Protein AF-A0A3P8FRV7-F1 (afdb_monomer_lite)

InterPro domains:
  IPR036852 Peptidase S8/S53 domain superfamily [G3DSA:3.40.50.200] (1-109)
  IPR036852 Peptidase S8/S53 domain superfamily [SSF52743] (3-107)

Sequence (167 aa):
MSGDSCGADGFVSSPDVIAVSAVDNLGQKTMYSEPCSAIRVSVPVGGSPEIPKLTWRDISHLLPWSSRIPNPNDKGWLVNGAGLFHHPYIGFGTIDCYRLVKLAKQWNFVGPLCVLTYKKEVYSVPDNWANLQGKKKTNNVQHLFQCDDQCSAGIIHQYKSEYAQSW

Radius of gyration: 21.57 Å; chains: 1; bounding box: 62×42×44 Å

pLDDT: mean 70.17, std 19.78, range [26.77, 93.69]

Organism: NCBI:txid31246

Foldseek 3Di:
DDDDACCPPPQLQDPVDAAEAEAEPVRHHAPPTHDDPSHDYYAHAHRDPPADHADPVNLVVLFLLQADAPDPPDPQWDQDPLRATQGPVQGSHHGDNVSSVVCSVVDDHQFDDKDFDQDPDPDPCDPCNVVVPPPPDPDPDDDSTDTDPRPPGHPPPSPPCP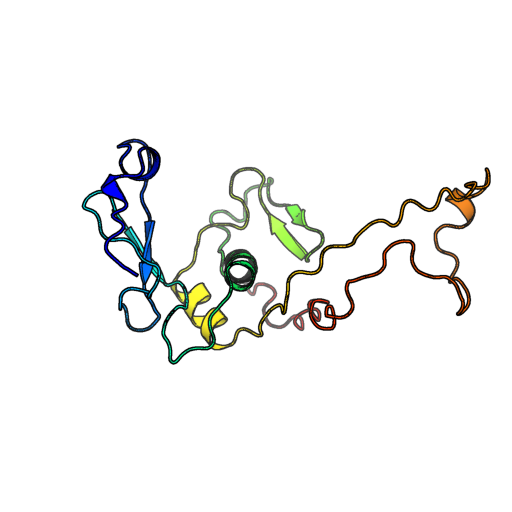SVDDD

Structure (mmCIF, N/CA/C/O backbone):
data_AF-A0A3P8FRV7-F1
#
_entry.id   AF-A0A3P8FRV7-F1
#
loop_
_atom_site.group_PDB
_atom_site.id
_atom_site.type_symbol
_atom_site.label_atom_id
_atom_site.label_alt_id
_atom_site.label_comp_id
_atom_site.label_asym_id
_atom_site.label_entity_id
_atom_site.label_seq_id
_atom_site.pdbx_PDB_ins_code
_atom_site.Cartn_x
_atom_site.Cartn_y
_atom_site.Cartn_z
_atom_site.occupancy
_atom_site.B_iso_or_equiv
_atom_site.auth_seq_id
_atom_site.auth_comp_id
_atom_site.auth_asym_id
_atom_site.auth_atom_id
_atom_site.pdbx_PDB_model_num
ATOM 1 N N . MET A 1 1 ? -16.804 11.830 18.321 1.00 43.22 1 MET A N 1
ATOM 2 C CA . MET A 1 1 ? -16.052 12.864 17.582 1.00 43.22 1 MET A CA 1
ATOM 3 C C . MET A 1 1 ? -17.033 13.481 16.610 1.00 43.22 1 MET A C 1
ATOM 5 O O . MET A 1 1 ? -17.691 12.749 15.883 1.00 43.22 1 MET A O 1
ATOM 9 N N . SER A 1 2 ? -17.288 14.772 16.787 1.00 50.50 2 SER A N 1
ATOM 10 C CA . SER A 1 2 ? -18.403 15.495 16.183 1.00 50.50 2 SER A CA 1
ATOM 11 C C . SER A 1 2 ? -18.002 16.018 14.808 1.00 50.50 2 SER A C 1
ATOM 13 O O . SER A 1 2 ? -17.212 16.944 14.749 1.00 50.50 2 SER A O 1
ATOM 15 N N . GLY A 1 3 ? -18.602 15.468 13.751 1.00 69.31 3 GLY A N 1
ATOM 16 C CA . GLY A 1 3 ? -19.036 16.261 12.597 1.00 69.31 3 GLY A CA 1
ATOM 17 C C . GLY A 1 3 ? -17.985 16.859 11.660 1.00 69.31 3 GLY A C 1
ATOM 18 O O . GLY A 1 3 ? -18.273 17.912 11.099 1.00 69.31 3 GLY A O 1
ATOM 19 N N . ASP A 1 4 ? -16.841 16.210 11.442 1.00 78.00 4 ASP A N 1
ATOM 20 C CA . ASP A 1 4 ? -15.941 16.611 10.353 1.00 78.00 4 ASP A CA 1
ATOM 21 C C . ASP A 1 4 ? -16.464 16.090 9.007 1.00 78.00 4 ASP A C 1
ATOM 23 O O . ASP A 1 4 ? -16.932 14.954 8.891 1.00 78.00 4 ASP A O 1
ATOM 27 N N . SER A 1 5 ? -16.446 16.965 8.003 1.00 87.31 5 SER A N 1
ATOM 28 C CA . SER A 1 5 ? -16.888 16.688 6.637 1.00 87.31 5 SER A CA 1
ATOM 29 C C . SER A 1 5 ? -15.726 16.928 5.697 1.00 87.31 5 SER A C 1
ATOM 31 O O . SER A 1 5 ? -15.213 18.046 5.619 1.00 87.31 5 SER A O 1
ATOM 33 N N . CYS A 1 6 ? -15.402 15.923 4.888 1.00 88.94 6 CYS A N 1
ATOM 34 C CA . CYS A 1 6 ? -14.353 16.045 3.883 1.00 88.94 6 CYS A CA 1
ATOM 35 C C . CYS A 1 6 ? -14.667 17.086 2.792 1.00 88.94 6 CYS A C 1
ATOM 37 O O . CYS A 1 6 ? -13.796 17.446 2.007 1.00 88.94 6 CYS A O 1
ATOM 39 N N . GLY A 1 7 ? -15.891 17.631 2.754 1.00 87.88 7 GLY A N 1
ATOM 40 C CA . GLY A 1 7 ? -16.233 18.774 1.906 1.00 87.88 7 GLY A CA 1
ATOM 41 C C . GLY A 1 7 ? -15.563 20.083 2.340 1.00 87.88 7 GLY A C 1
ATOM 42 O O . GLY A 1 7 ? -15.534 21.025 1.554 1.00 87.88 7 GLY A O 1
ATOM 43 N N . ALA A 1 8 ? -15.024 20.148 3.562 1.00 89.88 8 ALA A N 1
ATOM 44 C CA . ALA A 1 8 ? -14.223 21.270 4.050 1.00 89.88 8 ALA A CA 1
ATOM 45 C C . ALA A 1 8 ? -12.724 21.140 3.708 1.00 89.88 8 ALA A C 1
ATOM 47 O O . ALA A 1 8 ? -11.963 22.072 3.963 1.00 89.88 8 ALA A O 1
ATOM 48 N N . ASP A 1 9 ? -12.299 20.020 3.110 1.00 88.75 9 ASP A N 1
ATOM 49 C CA . ASP A 1 9 ? -10.948 19.838 2.581 1.00 88.75 9 ASP A CA 1
ATOM 50 C C . ASP A 1 9 ? -10.921 20.191 1.083 1.00 88.75 9 ASP A C 1
ATOM 52 O O . ASP A 1 9 ? -11.536 19.531 0.237 1.00 88.75 9 ASP A O 1
ATOM 56 N N . GLY A 1 10 ? -10.195 21.261 0.745 1.00 91.44 10 GLY A N 1
ATOM 57 C CA . GLY A 1 10 ? -10.032 21.749 -0.627 1.00 91.44 10 GLY A CA 1
ATOM 58 C C . GLY A 1 10 ? -9.331 20.760 -1.566 1.00 91.44 10 GLY A C 1
ATOM 59 O O . GLY A 1 10 ? -9.542 20.816 -2.776 1.00 91.44 10 GLY A O 1
ATOM 60 N N . PHE A 1 11 ? -8.535 19.826 -1.036 1.00 89.56 11 PHE A N 1
ATOM 61 C CA . PHE A 1 11 ? -7.917 18.771 -1.838 1.00 89.56 11 PHE A CA 1
ATOM 62 C C . PHE A 1 11 ? -8.926 17.677 -2.173 1.00 89.56 11 PHE A C 1
ATOM 64 O O . PHE A 1 11 ? -9.022 17.265 -3.326 1.00 89.56 11 PHE A O 1
ATOM 71 N N . VAL A 1 12 ? -9.710 17.235 -1.188 1.00 88.94 12 VAL A N 1
ATOM 72 C CA . VAL A 1 12 ? -10.707 16.169 -1.373 1.00 88.94 12 VAL A CA 1
ATOM 73 C C . VAL A 1 12 ? -11.888 16.641 -2.226 1.00 88.94 12 VAL A C 1
ATOM 75 O O . VAL A 1 12 ? -12.415 15.869 -3.024 1.00 88.94 12 VAL A O 1
ATOM 78 N N . SER A 1 13 ? -12.288 17.908 -2.097 1.00 90.25 13 SER A N 1
ATOM 79 C CA . SER A 1 13 ? -13.372 18.512 -2.887 1.00 90.25 13 SER A CA 1
ATOM 80 C C . SER A 1 13 ? -12.960 18.957 -4.297 1.00 90.25 13 SER A C 1
ATOM 82 O O . SER A 1 13 ? -13.830 19.309 -5.099 1.00 90.25 13 SER A O 1
ATOM 84 N N . SER A 1 14 ? -11.667 18.907 -4.637 1.00 91.81 14 SER A N 1
ATOM 85 C CA . SER A 1 14 ? -11.186 19.262 -5.973 1.00 91.81 14 SER A CA 1
ATOM 86 C C . SER A 1 14 ? -11.674 18.264 -7.035 1.00 91.81 14 SER A C 1
ATOM 88 O O . SER A 1 14 ? -11.545 17.049 -6.851 1.00 91.81 14 SER A O 1
ATOM 90 N N . PRO A 1 15 ? -12.191 18.729 -8.190 1.00 87.38 15 PRO A N 1
ATOM 91 C CA . PRO A 1 15 ? -12.605 17.842 -9.273 1.00 87.38 15 PRO A CA 1
ATOM 92 C C . PRO A 1 15 ? -11.444 17.023 -9.864 1.00 87.38 15 PRO A C 1
ATOM 94 O O . PRO A 1 15 ? -11.693 15.919 -10.362 1.00 87.38 15 PRO A O 1
ATOM 97 N N . ASP A 1 16 ? -10.208 17.518 -9.747 1.00 90.69 16 ASP A N 1
ATOM 98 C CA . ASP A 1 16 ? -8.986 16.883 -10.258 1.00 90.69 16 ASP A CA 1
ATOM 99 C C . ASP A 1 16 ? -8.482 15.734 -9.369 1.00 90.69 16 ASP A C 1
ATOM 101 O O . ASP A 1 16 ? -7.592 14.977 -9.761 1.00 90.69 16 ASP A O 1
ATOM 105 N N . VAL A 1 17 ? -9.054 15.575 -8.172 1.00 84.44 17 VAL A N 1
ATOM 106 C CA . VAL A 1 17 ? -8.680 14.538 -7.209 1.00 84.44 17 VAL A CA 1
ATOM 107 C C . VAL A 1 17 ? -9.754 13.453 -7.168 1.00 84.44 17 VAL A C 1
ATOM 109 O O . VAL A 1 17 ? -10.959 13.711 -7.170 1.00 84.44 17 VAL A O 1
ATOM 112 N N . ILE A 1 18 ? -9.318 12.194 -7.122 1.00 87.50 18 ILE A N 1
ATOM 113 C CA . ILE A 1 18 ? -10.206 11.064 -6.843 1.00 87.50 18 ILE A CA 1
ATOM 114 C C . ILE A 1 18 ? -10.221 10.856 -5.332 1.00 87.50 18 ILE A C 1
ATOM 116 O O . ILE A 1 18 ? -9.312 10.253 -4.768 1.00 87.50 18 ILE A O 1
ATOM 120 N N . ALA A 1 19 ? -11.264 11.363 -4.682 1.00 89.38 19 ALA A N 1
ATOM 121 C CA . ALA A 1 19 ? -11.490 11.150 -3.262 1.00 89.38 19 ALA A CA 1
ATOM 122 C C . ALA A 1 19 ? -11.860 9.685 -2.971 1.00 89.38 19 ALA A C 1
ATOM 124 O O . ALA A 1 19 ? -12.818 9.145 -3.544 1.00 89.38 19 ALA A O 1
ATOM 125 N N . VAL A 1 20 ? -11.114 9.065 -2.055 1.00 89.00 20 VAL A N 1
ATOM 126 C CA . VAL A 1 20 ? -11.257 7.660 -1.652 1.00 89.00 20 VAL A CA 1
ATOM 127 C C . VAL A 1 20 ? -11.665 7.581 -0.182 1.00 89.00 20 VAL A C 1
ATOM 129 O O . VAL A 1 20 ? -10.992 8.157 0.669 1.00 89.00 20 VAL A O 1
ATOM 132 N N . SER A 1 21 ? -12.735 6.846 0.129 1.00 89.12 21 SER A N 1
ATOM 133 C CA . SER A 1 21 ? -13.150 6.552 1.506 1.00 89.12 21 SER A CA 1
ATOM 134 C C . SER A 1 21 ? -12.761 5.146 1.960 1.00 89.12 21 SER A C 1
ATOM 136 O O . SER A 1 21 ? -12.299 4.311 1.181 1.00 89.12 21 SER A O 1
ATOM 138 N N . ALA A 1 22 ? -12.949 4.888 3.249 1.00 83.19 22 ALA A N 1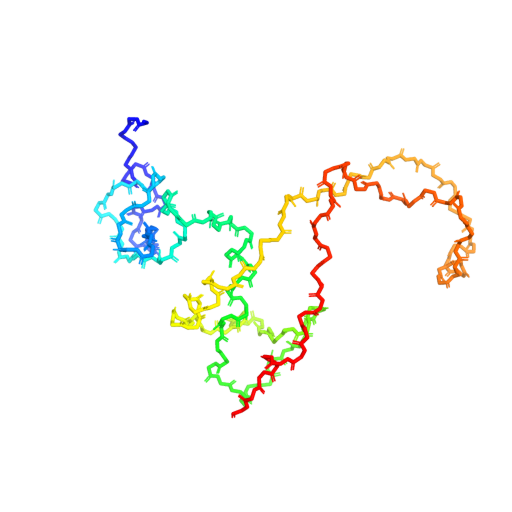
AT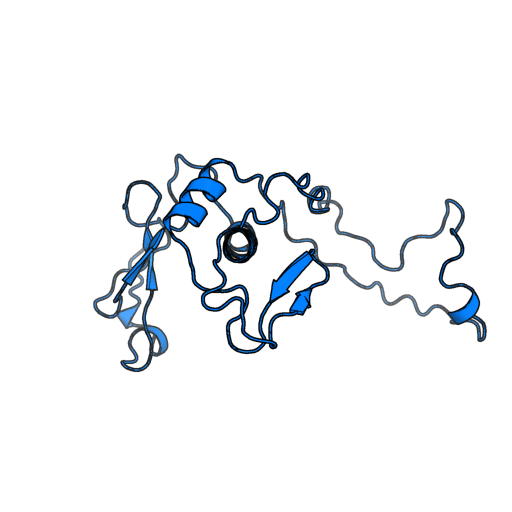OM 139 C CA . ALA A 1 22 ? -12.567 3.660 3.917 1.00 83.19 22 ALA A CA 1
ATOM 140 C C . ALA A 1 22 ? -13.804 2.853 4.337 1.00 83.19 22 ALA A C 1
ATOM 142 O O . ALA A 1 22 ? -14.671 3.358 5.052 1.00 83.19 22 ALA A O 1
ATOM 143 N N . VAL A 1 23 ? -13.861 1.579 3.947 1.00 80.00 23 VAL A N 1
ATOM 144 C CA . VAL A 1 23 ? -14.872 0.628 4.442 1.00 80.00 23 VAL A CA 1
ATOM 145 C C . VAL A 1 23 ? -14.210 -0.531 5.164 1.00 80.00 23 VAL A C 1
ATOM 147 O O . VAL A 1 23 ? -13.070 -0.888 4.879 1.00 80.00 23 VAL A O 1
ATOM 150 N N . ASP A 1 24 ? -14.905 -1.114 6.128 1.00 72.19 24 ASP A N 1
ATOM 151 C CA . ASP A 1 24 ? -14.434 -2.306 6.807 1.00 72.19 24 ASP A CA 1
ATOM 152 C C . ASP A 1 24 ? -14.722 -3.583 5.994 1.00 72.19 24 ASP A C 1
ATOM 154 O O . ASP A 1 24 ? -15.239 -3.553 4.875 1.00 72.19 24 ASP A O 1
ATOM 158 N N . ASN A 1 25 ? -14.372 -4.738 6.559 1.00 67.06 25 ASN A N 1
ATOM 159 C CA . ASN A 1 25 ? -14.533 -6.029 5.887 1.00 67.06 25 ASN A CA 1
ATOM 160 C C . ASN A 1 25 ? -16.002 -6.491 5.779 1.00 67.06 25 ASN A C 1
ATOM 162 O O . ASN A 1 25 ? -16.276 -7.491 5.120 1.00 67.06 25 ASN A O 1
ATOM 166 N N . LEU A 1 26 ? -16.924 -5.792 6.449 1.00 73.19 26 LEU A N 1
ATOM 167 C CA . LEU A 1 26 ? -18.371 -5.989 6.381 1.00 73.19 26 LEU A CA 1
ATOM 168 C C . LEU A 1 26 ? -19.039 -4.958 5.453 1.00 73.19 26 LEU A C 1
ATOM 170 O O . LEU A 1 26 ? -20.261 -4.955 5.320 1.00 73.19 26 LEU A O 1
ATOM 174 N N . GLY A 1 27 ? -18.255 -4.083 4.811 1.00 74.88 27 GLY A N 1
ATOM 175 C CA . GLY A 1 27 ? -18.759 -2.996 3.972 1.00 74.88 27 GLY A CA 1
ATOM 176 C C . GLY A 1 27 ? -19.341 -1.826 4.768 1.00 74.88 27 GLY A C 1
ATOM 177 O O . GLY A 1 27 ? -20.044 -0.992 4.201 1.00 74.88 27 GLY A O 1
ATOM 178 N N . GLN A 1 28 ? -19.072 -1.749 6.072 1.00 81.25 28 GLN A N 1
ATOM 179 C CA . GLN A 1 28 ? -19.507 -0.647 6.924 1.00 81.25 28 GLN A CA 1
ATOM 180 C C . GLN A 1 28 ? -18.468 0.476 6.949 1.00 81.25 28 GLN A C 1
ATOM 182 O O . GLN A 1 28 ? -17.274 0.263 6.738 1.00 81.25 28 GLN A O 1
ATOM 187 N N . LYS A 1 29 ? -18.916 1.702 7.241 1.00 83.56 29 LYS A N 1
ATOM 188 C CA . LYS A 1 29 ? -18.019 2.853 7.412 1.00 83.56 29 LYS A CA 1
ATOM 189 C C . LYS A 1 29 ? -17.049 2.622 8.581 1.00 83.56 29 LYS A C 1
ATOM 191 O O . LYS A 1 29 ? -17.457 2.160 9.648 1.00 83.56 29 LYS A O 1
ATOM 196 N N . THR A 1 30 ? -15.789 3.019 8.432 1.00 76.00 30 THR A N 1
ATOM 197 C CA . THR A 1 30 ? -14.828 2.996 9.549 1.00 76.00 30 THR A CA 1
ATOM 198 C C . THR A 1 30 ? -15.089 4.140 10.541 1.00 76.00 30 THR A C 1
ATOM 200 O O . THR A 1 30 ? -15.758 5.123 10.213 1.00 76.00 30 THR A O 1
ATOM 203 N N . MET A 1 31 ? -14.573 4.047 11.779 1.00 76.06 31 MET A N 1
ATOM 204 C CA . MET A 1 31 ? -14.812 5.089 12.803 1.00 76.06 31 MET A CA 1
ATOM 205 C C . MET A 1 31 ? -14.213 6.458 12.451 1.00 76.06 31 MET A C 1
ATOM 207 O O . MET A 1 31 ? -14.659 7.464 12.990 1.00 76.06 31 MET A O 1
ATOM 211 N N . TYR A 1 32 ? -13.187 6.472 11.599 1.00 78.81 32 TYR A N 1
ATOM 212 C CA . TYR A 1 32 ? -12.435 7.661 11.200 1.00 78.81 32 TYR A CA 1
ATOM 213 C C . TYR A 1 32 ? -12.858 8.201 9.827 1.00 78.81 32 TYR A C 1
ATOM 215 O O . TYR A 1 32 ? -12.292 9.184 9.372 1.00 78.81 32 TYR A O 1
ATOM 223 N N . SER A 1 33 ? -13.808 7.556 9.140 1.00 84.25 33 SER A N 1
ATOM 224 C CA . SER A 1 33 ? -14.285 8.041 7.841 1.00 84.25 33 SER A CA 1
ATOM 225 C C . SER A 1 33 ? -15.135 9.298 7.999 1.00 84.25 33 SER A C 1
ATOM 227 O O . SER A 1 33 ? -16.134 9.287 8.724 1.00 84.25 33 SER A O 1
ATOM 229 N N . GLU A 1 34 ? -14.774 10.340 7.259 1.00 87.75 34 GLU A N 1
ATOM 230 C CA . GLU A 1 34 ? -15.525 11.590 7.156 1.00 87.75 34 GLU A CA 1
ATOM 231 C C . GLU A 1 34 ? -16.538 11.511 6.001 1.00 87.75 34 GLU A C 1
ATOM 233 O O . GLU A 1 34 ? -16.175 11.098 4.899 1.00 87.75 34 GLU A O 1
ATOM 238 N N . PRO A 1 35 ? -17.815 11.871 6.203 1.00 88.69 35 PRO A N 1
ATOM 239 C CA . PRO A 1 35 ? -18.801 11.900 5.127 1.00 88.69 35 PRO A CA 1
ATOM 240 C C . PRO A 1 35 ? -18.708 13.194 4.300 1.00 88.69 35 PRO A C 1
ATOM 242 O O . PRO A 1 35 ? -18.665 14.286 4.859 1.00 88.69 35 PRO A O 1
ATOM 245 N N . CYS A 1 36 ? -18.774 13.096 2.969 1.00 90.38 36 CYS A N 1
ATOM 246 C CA . CYS A 1 36 ? -19.047 14.228 2.076 1.00 90.38 36 CYS A CA 1
ATOM 247 C C . CYS A 1 36 ? -19.470 13.754 0.675 1.00 90.38 36 CYS A C 1
ATOM 249 O O . CYS A 1 36 ? -19.263 12.599 0.306 1.00 90.38 36 CYS A O 1
ATOM 251 N N . SER A 1 37 ? -20.035 14.661 -0.126 1.00 90.94 37 SER A N 1
ATOM 252 C CA . SER A 1 37 ? -20.427 14.402 -1.521 1.00 90.94 37 SER A CA 1
ATOM 253 C C . SER A 1 37 ? -19.246 14.242 -2.484 1.00 90.94 37 SER A C 1
ATOM 255 O O . SER A 1 37 ? -19.446 13.796 -3.610 1.00 90.94 37 SER A O 1
ATOM 257 N N . ALA A 1 38 ? -18.030 14.611 -2.069 1.00 90.62 38 ALA A N 1
ATOM 258 C CA . ALA A 1 38 ? -16.847 14.544 -2.920 1.00 90.62 38 ALA A CA 1
ATOM 259 C C . ALA A 1 38 ? -16.261 13.127 -3.039 1.00 90.62 38 ALA A C 1
ATOM 261 O O . ALA A 1 38 ? -15.591 12.839 -4.028 1.00 90.62 38 ALA A O 1
ATOM 262 N N . ILE A 1 39 ? -16.533 12.232 -2.077 1.00 90.19 39 ILE A N 1
ATOM 263 C CA . ILE A 1 39 ? -16.077 10.832 -2.104 1.00 90.19 39 ILE A CA 1
ATOM 264 C C . ILE A 1 39 ? -16.631 10.124 -3.344 1.00 90.19 39 ILE A C 1
ATOM 266 O O . ILE A 1 39 ? -17.843 10.064 -3.541 1.00 90.19 39 ILE A O 1
ATOM 270 N N . ARG A 1 40 ? -15.743 9.535 -4.155 1.00 88.62 40 ARG A N 1
ATOM 271 C CA . ARG A 1 40 ? -16.116 8.848 -5.405 1.00 88.62 40 ARG A CA 1
ATOM 272 C C . ARG A 1 40 ? -16.058 7.332 -5.295 1.00 88.62 40 ARG A C 1
ATOM 274 O O . ARG A 1 40 ? -16.869 6.642 -5.904 1.00 88.62 40 ARG A O 1
ATOM 281 N N . VAL A 1 41 ? -15.086 6.810 -4.550 1.00 88.06 41 VAL A N 1
ATOM 282 C CA . VAL A 1 41 ? -14.851 5.367 -4.404 1.00 88.06 41 VAL A CA 1
ATOM 283 C C . VAL A 1 41 ? -14.499 5.031 -2.960 1.00 88.06 41 VAL A C 1
ATOM 285 O O . VAL A 1 41 ? -14.031 5.894 -2.222 1.00 88.06 41 VAL A O 1
ATOM 288 N N . SER A 1 42 ? -14.701 3.776 -2.558 1.00 83.62 42 SER A N 1
ATOM 289 C CA . SER A 1 42 ? -14.271 3.280 -1.249 1.00 83.62 42 SER A CA 1
ATOM 290 C C . SER A 1 42 ? -13.307 2.111 -1.402 1.00 83.62 42 SER A C 1
ATOM 292 O O . SER A 1 42 ? -13.431 1.310 -2.330 1.00 83.62 42 SER A O 1
ATOM 294 N N . VAL A 1 43 ? -12.336 2.028 -0.498 1.00 81.19 43 VAL A N 1
ATOM 295 C CA . VAL A 1 43 ? -11.371 0.931 -0.426 1.00 81.19 43 VAL A CA 1
ATOM 296 C C . VAL A 1 43 ? -11.562 0.206 0.905 1.00 81.19 43 VAL A C 1
ATOM 298 O O . VAL A 1 43 ? -11.681 0.860 1.947 1.00 81.19 43 VAL A O 1
ATOM 301 N N . PRO A 1 44 ? -11.595 -1.139 0.902 1.00 72.88 44 PRO A N 1
ATOM 302 C CA . PRO A 1 44 ? -11.633 -1.905 2.133 1.00 72.88 44 PRO A CA 1
ATOM 303 C C . PRO A 1 44 ? -10.320 -1.718 2.895 1.00 72.88 44 PRO A C 1
ATOM 305 O O . PRO A 1 44 ? -9.258 -2.154 2.454 1.00 72.88 44 PRO A O 1
ATOM 308 N N . VAL A 1 45 ? -10.393 -1.072 4.052 1.00 68.19 45 VAL A N 1
ATOM 309 C CA . VAL A 1 45 ? -9.270 -0.862 4.961 1.00 68.19 45 VAL A CA 1
ATOM 310 C C . VAL A 1 45 ? -9.720 -1.291 6.352 1.00 68.19 45 VAL A C 1
ATOM 312 O O . VAL A 1 45 ? -10.682 -0.772 6.915 1.00 68.19 45 VAL A O 1
ATOM 315 N N . GLY A 1 46 ? -9.075 -2.332 6.881 1.00 61.00 46 GLY A N 1
ATOM 316 C CA . GLY A 1 46 ? -9.484 -3.002 8.115 1.00 61.00 46 GLY A CA 1
ATOM 317 C C . GLY A 1 46 ? -9.620 -2.030 9.287 1.00 61.00 46 GLY A C 1
ATOM 318 O O . GLY A 1 46 ? -8.629 -1.643 9.895 1.00 61.00 46 GLY A O 1
ATOM 319 N N . GLY A 1 47 ? -10.858 -1.644 9.598 1.00 53.78 47 GLY A N 1
ATOM 320 C CA . GLY A 1 47 ? -11.191 -0.693 10.661 1.00 53.78 47 GLY A CA 1
ATOM 321 C C . GLY A 1 47 ? -12.424 -1.084 11.479 1.00 53.78 47 GLY A C 1
ATOM 322 O O . GLY A 1 47 ? -12.927 -0.250 12.231 1.00 53.78 47 GLY A O 1
ATOM 323 N N . SER A 1 48 ? -12.910 -2.323 11.332 1.00 52.56 48 SER A N 1
ATOM 324 C CA . SER A 1 48 ? -14.010 -2.862 12.140 1.00 52.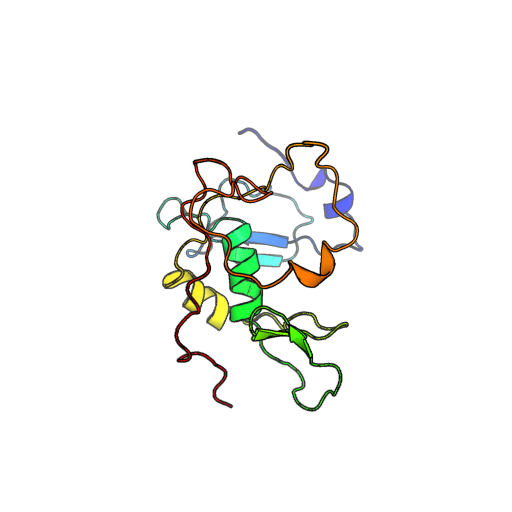56 48 SER A CA 1
ATOM 325 C C . SER A 1 48 ? -13.537 -3.110 13.579 1.00 52.56 48 SER A C 1
ATOM 327 O O . SER A 1 48 ? -12.409 -3.575 13.756 1.00 52.56 48 SER A O 1
ATOM 329 N N . PRO A 1 49 ? -14.355 -2.848 14.614 1.00 55.19 49 PRO A N 1
ATOM 330 C CA . PRO A 1 49 ? -14.004 -3.148 16.005 1.00 55.19 49 PRO A CA 1
ATOM 331 C C . PRO A 1 49 ? -13.725 -4.638 16.282 1.00 55.19 49 PRO A C 1
ATOM 333 O O . PRO A 1 49 ? -13.087 -4.940 17.286 1.00 55.19 49 PRO A O 1
ATOM 336 N N . GLU A 1 50 ? -14.156 -5.551 15.403 1.00 51.81 50 GLU A N 1
ATOM 337 C CA . GLU A 1 50 ? -14.033 -7.007 15.587 1.00 51.81 50 GLU A CA 1
ATOM 338 C C . GLU A 1 50 ? -12.819 -7.644 14.885 1.00 51.81 50 GLU A C 1
ATOM 340 O O . GLU A 1 50 ? -12.455 -8.778 15.190 1.00 51.81 50 GLU A O 1
ATOM 345 N N . ILE A 1 51 ? -12.161 -6.933 13.963 1.00 53.78 51 ILE A N 1
ATOM 346 C CA . ILE A 1 51 ? -10.978 -7.428 13.241 1.00 53.78 51 ILE A CA 1
ATOM 347 C C . ILE A 1 51 ? -9.760 -6.688 13.793 1.00 53.78 51 ILE A C 1
ATOM 349 O O . ILE A 1 51 ? -9.824 -5.464 13.942 1.00 53.78 51 ILE A O 1
ATOM 353 N N . PRO A 1 52 ? -8.640 -7.370 14.097 1.00 55.03 52 PRO A N 1
ATOM 354 C CA . PRO A 1 52 ? -7.463 -6.676 14.583 1.00 55.03 52 PRO A CA 1
ATOM 355 C C . PRO A 1 52 ? -7.041 -5.626 13.542 1.00 55.03 52 PRO A C 1
ATOM 357 O O . PRO A 1 52 ? -6.920 -5.899 12.346 1.00 55.03 52 PRO A O 1
ATOM 360 N N . LYS A 1 53 ? -6.972 -4.377 14.007 1.00 68.00 53 LYS A N 1
ATOM 361 C CA . LYS A 1 53 ? -6.915 -3.176 13.173 1.00 68.00 53 LYS A CA 1
ATOM 362 C C . LYS A 1 53 ? -5.624 -3.196 12.361 1.00 68.00 53 LYS A C 1
ATOM 364 O O . LYS A 1 53 ? -4.559 -2.939 12.920 1.00 68.00 53 LYS A O 1
ATOM 369 N 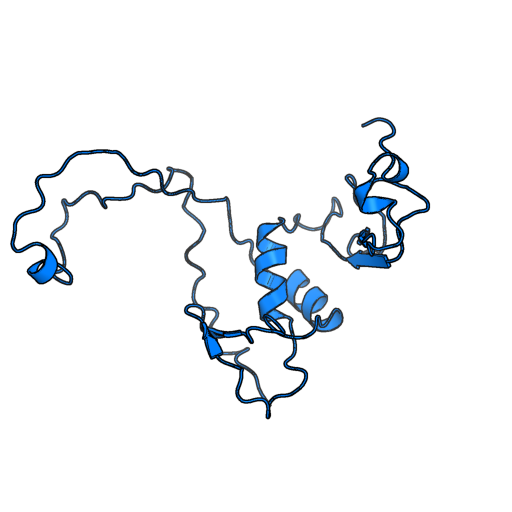N . LEU A 1 54 ? -5.717 -3.495 11.063 1.00 69.50 54 LEU A N 1
ATOM 370 C CA . LEU A 1 54 ? -4.604 -3.281 10.140 1.00 69.50 54 LEU A CA 1
ATOM 371 C C . LEU A 1 54 ? -4.170 -1.829 10.278 1.00 69.50 54 LEU A C 1
ATOM 373 O O . LEU A 1 54 ? -4.957 -0.905 10.071 1.00 69.50 54 LEU A O 1
ATOM 377 N N . THR A 1 55 ? -2.924 -1.630 10.687 1.00 72.56 55 THR A N 1
ATOM 378 C CA . THR A 1 55 ? -2.366 -0.290 10.766 1.00 72.56 55 THR A CA 1
ATOM 379 C C . THR A 1 55 ? -2.063 0.201 9.355 1.00 72.56 55 THR A C 1
ATOM 381 O O . THR A 1 55 ? -1.957 -0.583 8.408 1.00 72.56 55 THR A O 1
ATOM 384 N N . TRP A 1 56 ? -1.865 1.510 9.197 1.00 69.06 56 TRP A N 1
ATOM 385 C CA . TRP A 1 56 ? -1.447 2.083 7.915 1.00 69.06 56 TRP A CA 1
ATOM 386 C C . TRP A 1 56 ? -0.186 1.400 7.356 1.00 69.06 56 TRP A C 1
ATOM 388 O O . TRP A 1 56 ? -0.054 1.259 6.145 1.00 69.06 56 TRP A O 1
ATOM 398 N N . ARG A 1 57 ? 0.713 0.906 8.223 1.00 73.56 57 ARG A N 1
ATOM 399 C CA . ARG A 1 57 ? 1.897 0.153 7.792 1.00 73.56 57 ARG A CA 1
ATOM 400 C C . ARG A 1 57 ? 1.548 -1.225 7.278 1.00 73.56 57 ARG A C 1
ATOM 402 O O . ARG A 1 57 ? 2.066 -1.607 6.239 1.00 73.56 57 ARG A O 1
ATOM 409 N N . ASP A 1 58 ? 0.653 -1.944 7.943 1.00 79.81 58 ASP A N 1
ATOM 410 C CA . ASP A 1 58 ? 0.207 -3.248 7.453 1.00 79.81 58 ASP A CA 1
ATOM 411 C C . ASP A 1 58 ? -0.399 -3.132 6.053 1.00 79.81 58 ASP A C 1
ATOM 413 O O . ASP A 1 58 ? -0.069 -3.928 5.181 1.00 79.81 58 ASP A O 1
ATOM 417 N N . ILE A 1 59 ? -1.198 -2.089 5.803 1.00 78.25 59 ILE A N 1
ATOM 418 C CA . ILE A 1 59 ? -1.751 -1.797 4.472 1.00 78.25 59 ILE A CA 1
ATOM 419 C C . ILE A 1 59 ? -0.628 -1.493 3.468 1.00 78.25 59 ILE A C 1
ATOM 421 O O . ILE A 1 59 ? -0.600 -2.083 2.388 1.00 78.25 59 ILE A O 1
ATOM 425 N N . SER A 1 60 ? 0.332 -0.637 3.832 1.00 82.69 60 SER A N 1
ATOM 426 C CA . SER A 1 60 ? 1.493 -0.327 2.983 1.00 82.69 60 SER A CA 1
ATOM 427 C C . SER A 1 60 ? 2.339 -1.555 2.642 1.00 82.69 60 SER A C 1
ATOM 429 O O . SER A 1 60 ? 2.933 -1.596 1.569 1.00 82.69 60 SER A O 1
ATOM 431 N N . HIS A 1 61 ? 2.390 -2.561 3.519 1.00 82.00 61 HIS A N 1
ATOM 432 C CA . HIS A 1 61 ? 3.050 -3.834 3.236 1.00 82.00 61 HIS A CA 1
ATOM 433 C C . HIS A 1 61 ? 2.167 -4.761 2.392 1.00 82.00 61 HIS A C 1
ATOM 435 O O . HIS A 1 61 ? 2.657 -5.353 1.435 1.00 82.00 61 HIS A O 1
ATOM 441 N N . LEU A 1 62 ? 0.874 -4.866 2.694 1.00 83.50 62 LEU A N 1
ATOM 442 C CA . LEU A 1 62 ? -0.078 -5.726 1.986 1.00 83.50 62 LEU A CA 1
ATOM 443 C C . LEU A 1 62 ? -0.237 -5.362 0.506 1.00 83.50 62 LEU A C 1
ATOM 445 O O . LEU A 1 62 ? -0.350 -6.260 -0.329 1.00 83.50 62 LEU A O 1
ATOM 449 N N . LEU A 1 63 ? -0.226 -4.069 0.170 1.00 86.00 63 LEU A N 1
ATOM 450 C CA . LEU A 1 63 ? -0.377 -3.593 -1.206 1.00 86.00 63 LEU A CA 1
ATOM 451 C C . LEU A 1 63 ? 0.655 -4.245 -2.153 1.00 86.00 63 LEU A C 1
ATOM 453 O O . LEU A 1 63 ? 0.225 -4.994 -3.029 1.00 86.00 63 LEU A O 1
ATOM 457 N N . PRO A 1 64 ? 1.980 -4.109 -1.942 1.00 89.44 64 PRO A N 1
ATOM 458 C CA . PRO A 1 64 ? 2.998 -4.796 -2.738 1.00 89.44 64 PRO A CA 1
ATOM 459 C C . PRO A 1 64 ? 2.819 -6.317 -2.864 1.00 89.44 64 PRO A C 1
ATOM 461 O O . PRO A 1 64 ? 3.014 -6.865 -3.945 1.00 89.44 64 PRO A O 1
ATOM 464 N N . TRP A 1 65 ? 2.437 -7.010 -1.783 1.00 88.25 65 TRP A N 1
ATOM 465 C CA . TRP A 1 65 ? 2.257 -8.474 -1.784 1.00 88.25 65 TRP A CA 1
ATOM 466 C C . TRP A 1 65 ? 1.000 -8.938 -2.529 1.00 88.25 65 TRP A C 1
ATOM 468 O O . TRP A 1 65 ? 0.914 -10.085 -2.984 1.00 88.25 65 TRP A O 1
ATOM 478 N N . SER A 1 66 ? 0.005 -8.059 -2.618 1.00 88.38 66 SER A N 1
ATOM 479 C CA . SER A 1 66 ? -1.273 -8.328 -3.274 1.00 88.38 66 SER A CA 1
ATOM 480 C C . SER A 1 66 ? -1.321 -7.875 -4.733 1.00 88.38 66 SER A C 1
ATOM 482 O O . SER A 1 66 ? -2.166 -8.370 -5.474 1.00 88.38 66 SER A O 1
ATOM 484 N N . SER A 1 67 ? -0.428 -6.980 -5.161 1.00 90.25 67 SER A N 1
ATOM 485 C CA . SER A 1 67 ? -0.421 -6.431 -6.518 1.00 90.25 67 SER A CA 1
ATOM 486 C C . SER A 1 67 ? -0.132 -7.473 -7.604 1.00 90.25 67 SER A C 1
ATOM 488 O O . SER A 1 67 ? 0.545 -8.482 -7.388 1.00 90.25 67 SER A O 1
ATOM 490 N N . ARG A 1 68 ? -0.640 -7.205 -8.813 1.00 90.75 68 ARG A N 1
ATOM 491 C CA . ARG A 1 68 ? -0.373 -7.986 -10.030 1.00 90.75 68 ARG A CA 1
ATOM 492 C C . ARG A 1 68 ? 0.446 -7.191 -11.031 1.00 90.75 68 ARG A C 1
ATOM 494 O O . ARG A 1 68 ? 0.226 -5.998 -11.205 1.00 90.75 68 ARG A O 1
ATOM 501 N N . ILE A 1 69 ? 1.326 -7.881 -11.746 1.00 92.94 69 ILE A N 1
ATOM 502 C CA . ILE A 1 69 ? 2.076 -7.317 -12.868 1.00 92.94 69 ILE A CA 1
ATOM 503 C C . ILE A 1 69 ? 1.140 -7.256 -14.090 1.00 92.94 69 ILE A C 1
ATOM 505 O O . ILE A 1 69 ? 0.767 -8.312 -14.600 1.00 92.94 69 ILE A O 1
ATOM 509 N N . PRO A 1 70 ? 0.736 -6.062 -14.569 1.00 90.69 70 PRO A N 1
ATOM 510 C CA . PRO A 1 70 ? -0.192 -5.949 -15.697 1.00 90.69 70 PRO A CA 1
ATOM 511 C C . PRO A 1 70 ? 0.431 -6.379 -17.031 1.00 90.69 70 PRO A C 1
ATOM 513 O O . PRO A 1 70 ? -0.262 -6.928 -17.882 1.00 90.69 70 PRO A O 1
ATOM 516 N N . ASN A 1 71 ? 1.734 -6.141 -17.217 1.00 92.75 71 ASN A N 1
ATOM 517 C CA . ASN A 1 71 ? 2.480 -6.542 -18.406 1.00 92.75 71 ASN A CA 1
ATOM 518 C C . ASN A 1 71 ? 3.850 -7.116 -17.999 1.00 92.75 71 ASN A C 1
ATOM 520 O O . ASN A 1 71 ? 4.764 -6.339 -17.711 1.00 92.75 71 ASN A O 1
ATOM 524 N N . PRO A 1 72 ? 4.014 -8.450 -17.966 1.00 91.25 72 PRO A N 1
ATOM 525 C CA . PRO A 1 72 ? 5.270 -9.085 -17.562 1.00 91.25 72 PRO A CA 1
ATOM 526 C C . PRO A 1 72 ? 6.381 -8.977 -18.615 1.00 91.25 72 PRO A C 1
ATOM 528 O O . PRO A 1 72 ? 7.540 -9.206 -18.290 1.00 91.25 72 PRO A O 1
ATOM 531 N N . ASN A 1 73 ? 6.053 -8.613 -19.859 1.00 93.69 73 ASN A N 1
ATOM 532 C CA . ASN A 1 73 ? 7.034 -8.475 -20.940 1.00 93.69 73 ASN A CA 1
ATOM 533 C C . ASN A 1 73 ? 7.722 -7.101 -20.958 1.00 93.69 73 ASN A C 1
ATOM 535 O O . ASN A 1 73 ? 8.636 -6.882 -21.757 1.00 93.69 73 ASN A O 1
ATOM 539 N N . ASP A 1 74 ? 7.271 -6.161 -20.123 1.00 93.38 74 ASP A N 1
ATOM 540 C CA . ASP A 1 74 ? 7.923 -4.863 -19.982 1.00 93.38 74 ASP A CA 1
ATOM 541 C C . ASP A 1 74 ? 9.317 -5.034 -19.352 1.00 93.38 74 ASP A C 1
ATOM 543 O O . ASP A 1 74 ? 9.500 -5.776 -18.389 1.00 93.38 74 ASP A O 1
ATOM 547 N N . LYS A 1 75 ? 10.323 -4.345 -19.891 1.00 93.19 75 LYS A N 1
ATOM 548 C CA . LYS A 1 75 ? 11.708 -4.432 -19.407 1.00 93.19 75 LYS A CA 1
ATOM 549 C C . LYS A 1 75 ? 11.983 -3.514 -18.214 1.00 93.19 75 LYS A C 1
ATOM 551 O O . LYS A 1 75 ? 13.074 -3.577 -17.658 1.00 93.19 75 LYS A O 1
ATOM 556 N N . GLY A 1 76 ? 11.035 -2.658 -17.827 1.00 91.88 76 GLY A N 1
ATOM 557 C CA . GLY A 1 76 ? 11.200 -1.737 -16.701 1.00 91.88 76 GLY A CA 1
ATOM 558 C C . GLY A 1 76 ? 11.024 -2.367 -15.314 1.00 91.88 76 GLY A C 1
ATOM 559 O O . GLY A 1 76 ? 11.183 -1.668 -14.313 1.00 91.88 76 GLY A O 1
ATOM 560 N N . TRP A 1 77 ? 10.682 -3.657 -15.218 1.00 92.56 77 TRP A N 1
ATOM 561 C CA . TRP A 1 77 ? 10.545 -4.350 -13.935 1.00 92.56 77 TRP A CA 1
ATOM 562 C C . TRP A 1 77 ? 11.907 -4.633 -13.303 1.00 92.56 77 TRP A C 1
ATOM 564 O O . TRP A 1 77 ? 12.760 -5.299 -13.885 1.00 92.56 77 TRP A O 1
ATOM 574 N N . LEU A 1 78 ? 12.084 -4.167 -12.070 1.00 93.12 78 LEU A N 1
ATOM 575 C CA . LEU A 1 78 ? 13.278 -4.375 -11.259 1.00 93.12 78 LEU A CA 1
ATOM 576 C C . LEU A 1 78 ? 12.894 -5.053 -9.945 1.00 93.12 78 LEU A C 1
ATOM 578 O O . LEU A 1 78 ? 11.805 -4.831 -9.423 1.00 93.12 78 LEU A O 1
ATOM 582 N N . VAL A 1 79 ? 13.791 -5.859 -9.383 1.00 86.94 79 VAL A N 1
ATOM 583 C CA . VAL A 1 79 ? 13.586 -6.473 -8.064 1.00 86.94 79 VAL A CA 1
ATOM 584 C C . VAL A 1 79 ? 14.231 -5.586 -7.003 1.00 86.94 79 VAL A C 1
ATOM 586 O O . VAL A 1 79 ? 15.414 -5.261 -7.095 1.00 86.94 79 VAL A O 1
ATOM 589 N N . ASN A 1 80 ? 13.454 -5.166 -6.005 1.00 85.19 80 ASN A N 1
ATOM 590 C CA . ASN A 1 80 ? 13.947 -4.323 -4.917 1.00 85.19 80 ASN A CA 1
ATOM 591 C C . ASN A 1 80 ? 14.642 -5.145 -3.808 1.00 85.19 80 ASN A C 1
ATOM 593 O O . ASN A 1 80 ? 14.650 -6.374 -3.827 1.00 85.19 80 ASN A O 1
ATOM 597 N N . GLY A 1 81 ? 15.190 -4.468 -2.791 1.00 79.38 81 GLY A N 1
ATOM 598 C CA . GLY A 1 81 ? 15.870 -5.123 -1.660 1.00 79.38 81 GLY A CA 1
ATOM 599 C C . GLY A 1 81 ? 14.984 -6.035 -0.794 1.00 79.38 81 GLY A C 1
ATOM 600 O O . GLY A 1 81 ? 15.512 -6.811 -0.004 1.00 79.38 81 GLY A O 1
ATOM 601 N N . ALA A 1 82 ? 13.658 -5.973 -0.950 1.00 77.81 82 ALA A N 1
ATOM 602 C CA . ALA A 1 82 ? 12.706 -6.874 -0.299 1.00 77.81 82 ALA A CA 1
ATOM 603 C C . ALA A 1 82 ? 12.346 -8.098 -1.167 1.00 77.81 82 ALA A C 1
ATOM 605 O O . ALA A 1 82 ? 11.539 -8.923 -0.744 1.00 77.81 82 ALA A O 1
ATOM 606 N N . GLY A 1 83 ? 12.918 -8.223 -2.371 1.00 83.56 83 GLY A N 1
ATOM 607 C CA . GLY A 1 83 ? 12.622 -9.312 -3.305 1.00 83.56 83 GLY A CA 1
ATOM 608 C C . GLY A 1 83 ? 11.322 -9.129 -4.096 1.00 83.56 83 GLY A C 1
ATOM 609 O O . GLY A 1 83 ? 10.821 -10.093 -4.665 1.00 83.56 83 GLY A O 1
ATOM 610 N N . LEU A 1 84 ? 10.762 -7.916 -4.134 1.00 85.00 84 LEU A N 1
ATOM 611 C CA . LEU A 1 84 ? 9.519 -7.609 -4.843 1.00 85.00 84 LEU A CA 1
ATOM 612 C C . LEU A 1 84 ? 9.790 -6.896 -6.165 1.00 85.00 84 LEU A C 1
ATOM 614 O O . LEU A 1 84 ? 10.690 -6.058 -6.256 1.00 85.00 84 LEU A O 1
ATOM 618 N N . PHE A 1 85 ? 8.965 -7.192 -7.169 1.00 89.19 85 PHE A N 1
ATOM 619 C CA . PHE A 1 85 ? 8.985 -6.483 -8.442 1.00 89.19 85 PHE A CA 1
ATOM 620 C C . PHE A 1 85 ? 8.451 -5.062 -8.285 1.00 89.19 85 PHE A C 1
ATOM 622 O O . PHE A 1 85 ? 7.380 -4.837 -7.727 1.00 89.19 85 PHE A O 1
ATOM 629 N N . HIS A 1 86 ? 9.203 -4.108 -8.813 1.00 93.50 86 HIS A N 1
ATOM 630 C CA . HIS A 1 86 ? 8.868 -2.701 -8.837 1.00 93.50 86 HIS A CA 1
ATOM 631 C C . HIS A 1 86 ? 9.215 -2.120 -10.206 1.00 93.50 86 HIS A C 1
ATOM 633 O O . HIS A 1 86 ? 10.311 -2.321 -10.727 1.00 93.50 86 HIS A O 1
ATOM 639 N N . HIS A 1 87 ? 8.290 -1.359 -10.767 1.00 92.62 87 HIS A N 1
ATOM 640 C CA . HIS A 1 87 ? 8.455 -0.640 -12.016 1.00 92.62 87 HIS A CA 1
ATOM 641 C C . HIS A 1 87 ? 8.444 0.869 -11.741 1.00 92.62 87 HIS A C 1
ATOM 643 O O . HIS A 1 87 ? 7.518 1.342 -11.081 1.00 92.62 87 HIS A O 1
ATOM 649 N N . PRO A 1 88 ? 9.384 1.664 -12.276 1.00 91.81 88 PRO A N 1
ATOM 650 C CA . PRO A 1 88 ? 9.445 3.109 -12.028 1.00 91.81 88 PRO A CA 1
ATOM 651 C C . PRO A 1 88 ? 8.143 3.874 -12.321 1.00 91.81 88 PRO A C 1
ATOM 653 O O . PRO A 1 88 ? 7.847 4.853 -11.648 1.00 91.81 88 PRO A O 1
ATOM 656 N N . TYR A 1 89 ? 7.355 3.407 -13.295 1.00 89.25 89 TYR A N 1
ATOM 657 C CA . TYR A 1 89 ? 6.089 4.038 -13.700 1.00 89.25 89 TYR A CA 1
ATOM 658 C C . TYR A 1 89 ? 4.818 3.343 -13.182 1.00 89.25 89 TYR A C 1
ATOM 660 O O . TYR A 1 89 ? 3.742 3.921 -13.267 1.00 89.25 89 TYR A O 1
ATOM 668 N N . ILE A 1 90 ? 4.914 2.100 -12.693 1.00 90.06 90 ILE A N 1
ATOM 669 C CA . ILE A 1 90 ? 3.740 1.270 -12.325 1.00 90.06 90 ILE A CA 1
ATOM 670 C C . ILE A 1 90 ? 3.777 0.900 -10.826 1.00 90.06 90 ILE A C 1
ATOM 672 O O . ILE A 1 90 ? 2.810 0.384 -10.268 1.00 90.06 90 ILE A O 1
ATOM 676 N N . GLY A 1 91 ? 4.884 1.177 -10.133 1.00 92.06 91 GLY A N 1
ATOM 677 C CA . GLY A 1 91 ? 5.093 0.759 -8.753 1.00 92.06 91 GLY A CA 1
ATOM 678 C C . GLY A 1 91 ? 5.153 -0.763 -8.654 1.00 92.06 91 GLY A C 1
ATOM 679 O O . GLY A 1 91 ? 5.824 -1.418 -9.447 1.00 92.06 91 GLY A O 1
ATOM 680 N N . PHE A 1 92 ? 4.424 -1.340 -7.702 1.00 91.81 92 PHE A N 1
ATOM 681 C CA . PHE A 1 92 ? 4.363 -2.794 -7.504 1.00 91.81 92 PHE A CA 1
ATOM 682 C C . PHE A 1 92 ? 3.389 -3.517 -8.449 1.00 91.81 92 PHE A C 1
ATOM 684 O O . PHE A 1 92 ? 3.289 -4.741 -8.399 1.00 91.81 92 PHE A O 1
ATOM 691 N N . GLY A 1 93 ? 2.653 -2.786 -9.294 1.00 92.38 93 GLY A N 1
ATOM 692 C CA . GLY A 1 93 ? 1.613 -3.347 -10.155 1.00 92.38 93 GLY A CA 1
ATOM 693 C C . GLY A 1 93 ? 0.212 -2.835 -9.836 1.00 92.38 93 GLY A C 1
ATOM 694 O O . GLY A 1 93 ? 0.020 -1.920 -9.037 1.00 92.38 93 GLY A O 1
ATOM 695 N N . THR A 1 94 ? -0.785 -3.442 -10.472 1.00 89.69 94 THR A N 1
ATOM 696 C CA . THR A 1 94 ? -2.199 -3.117 -10.264 1.00 89.69 94 THR A CA 1
ATOM 697 C C . THR A 1 94 ? -2.725 -3.768 -8.991 1.00 89.69 94 THR A C 1
ATOM 699 O O . THR A 1 94 ? -2.428 -4.937 -8.733 1.00 89.69 94 THR A O 1
ATOM 702 N N . ILE A 1 95 ? -3.557 -3.047 -8.240 1.00 86.38 95 ILE A N 1
ATOM 703 C CA . ILE A 1 95 ? -4.212 -3.563 -7.032 1.00 86.38 95 ILE A CA 1
ATOM 704 C C . ILE A 1 95 ? -5.152 -4.722 -7.400 1.00 86.38 95 ILE A C 1
ATOM 706 O O . ILE A 1 95 ? -6.024 -4.575 -8.254 1.00 86.38 95 ILE A O 1
ATOM 710 N N . ASP A 1 96 ? -5.003 -5.860 -6.720 1.00 84.94 96 ASP A N 1
ATOM 711 C CA . ASP A 1 96 ? -5.957 -6.971 -6.753 1.00 84.94 96 ASP A CA 1
ATOM 712 C C . ASP A 1 96 ? -6.710 -7.026 -5.422 1.00 84.94 96 ASP A C 1
ATOM 714 O O . ASP A 1 96 ? -6.209 -7.537 -4.418 1.00 84.94 96 ASP A O 1
ATOM 718 N N . CYS A 1 97 ? -7.938 -6.504 -5.423 1.00 80.56 97 CYS A N 1
ATOM 719 C CA . CYS A 1 97 ? -8.777 -6.430 -4.230 1.00 80.56 97 CYS A CA 1
ATOM 720 C C . CYS A 1 97 ? -9.070 -7.811 -3.623 1.00 80.56 97 CYS A C 1
ATOM 722 O O . CYS A 1 97 ? -9.133 -7.944 -2.401 1.00 80.56 97 CYS A O 1
ATOM 724 N N . TYR A 1 98 ? -9.222 -8.853 -4.447 1.00 83.69 98 TYR A N 1
ATOM 725 C CA . TYR A 1 98 ? -9.497 -10.203 -3.956 1.00 83.69 98 TYR A CA 1
ATOM 726 C C . TYR A 1 98 ? -8.278 -10.777 -3.229 1.00 83.69 98 TYR A C 1
ATOM 728 O O . TYR A 1 98 ? -8.395 -11.295 -2.114 1.00 83.69 98 TYR A O 1
ATOM 736 N N . ARG A 1 99 ? -7.090 -10.639 -3.827 1.00 84.56 99 ARG A N 1
ATOM 737 C CA . ARG A 1 99 ? -5.832 -11.086 -3.219 1.00 84.56 99 ARG A CA 1
ATOM 738 C C . ARG A 1 99 ? -5.492 -10.279 -1.971 1.00 84.56 99 ARG A C 1
ATOM 740 O O . ARG A 1 99 ? -5.069 -10.872 -0.982 1.00 84.56 99 ARG A O 1
ATOM 747 N N . LEU A 1 100 ? -5.740 -8.971 -1.989 1.00 82.62 100 LEU A N 1
ATOM 748 C CA . LEU A 1 100 ? -5.546 -8.083 -0.845 1.00 82.62 100 LEU A CA 1
ATOM 749 C C . LEU A 1 100 ? -6.398 -8.524 0.350 1.00 82.62 100 LEU A C 1
ATOM 751 O O . LEU A 1 100 ? -5.852 -8.748 1.426 1.00 82.62 100 LEU A O 1
ATOM 755 N N . VAL A 1 101 ? -7.706 -8.737 0.161 1.00 79.56 101 VAL A N 1
ATOM 756 C CA . VAL A 1 101 ? -8.608 -9.192 1.238 1.00 79.56 101 VAL A CA 1
ATOM 757 C C . VAL A 1 101 ? -8.243 -10.600 1.718 1.00 79.56 101 VAL A C 1
ATOM 759 O O . VAL A 1 101 ? -8.290 -10.878 2.918 1.00 79.56 101 VAL A O 1
ATOM 762 N N . LYS A 1 102 ? -7.847 -11.499 0.807 1.00 83.31 102 LYS A N 1
ATOM 763 C CA . LYS A 1 102 ? -7.411 -12.855 1.168 1.00 83.31 102 LYS A CA 1
ATOM 764 C C . LYS A 1 102 ? -6.145 -12.835 2.031 1.00 83.31 102 LYS A C 1
ATOM 766 O O . LYS A 1 102 ? -6.111 -13.524 3.046 1.00 83.31 102 LYS A O 1
ATOM 771 N N . LEU A 1 103 ? -5.147 -12.032 1.657 1.00 83.38 103 LEU A N 1
ATOM 772 C CA . LEU A 1 103 ? -3.907 -11.863 2.422 1.00 83.38 103 LEU A CA 1
ATOM 773 C C . LEU A 1 103 ? -4.159 -11.160 3.757 1.00 83.38 103 LEU A C 1
ATOM 775 O O . LEU A 1 103 ? -3.654 -11.607 4.781 1.00 83.38 103 LEU A O 1
ATOM 779 N N . ALA A 1 104 ? -4.993 -10.120 3.768 1.00 80.50 104 ALA A N 1
ATOM 780 C CA . ALA A 1 104 ? -5.357 -9.369 4.966 1.00 80.50 104 ALA A CA 1
ATOM 781 C C . ALA A 1 104 ? -5.950 -10.259 6.072 1.00 80.50 104 ALA A C 1
ATOM 783 O O . ALA A 1 104 ? -5.633 -10.076 7.243 1.00 80.50 104 ALA A O 1
ATOM 784 N N . LYS A 1 105 ? -6.765 -11.262 5.711 1.00 79.06 105 LYS A N 1
ATOM 785 C CA . LYS A 1 105 ? -7.354 -12.217 6.671 1.00 79.06 105 LYS A CA 1
ATOM 786 C C . LYS A 1 105 ? -6.323 -13.103 7.380 1.00 79.06 105 LYS A C 1
ATOM 788 O O . LYS A 1 105 ? -6.634 -13.655 8.429 1.00 79.06 105 LYS A O 1
ATOM 793 N N . GLN A 1 106 ? -5.138 -13.272 6.800 1.00 82.94 106 GLN A N 1
ATOM 794 C CA . GLN A 1 106 ? -4.062 -14.126 7.314 1.00 82.94 106 GLN A CA 1
ATOM 795 C C . GLN A 1 106 ? -2.804 -13.313 7.661 1.00 82.94 106 GLN A C 1
ATOM 797 O O . GLN A 1 106 ? -1.735 -13.884 7.869 1.00 82.94 106 GLN A O 1
ATOM 802 N N . TRP A 1 107 ? -2.914 -11.981 7.686 1.00 82.25 107 TRP A N 1
ATOM 803 C CA . TRP A 1 107 ? -1.776 -11.085 7.832 1.00 82.25 107 TRP A CA 1
ATOM 804 C C . TRP A 1 107 ? -1.267 -11.054 9.272 1.00 82.25 107 TRP A C 1
ATOM 806 O O . TRP A 1 107 ? -2.036 -10.835 10.208 1.00 82.25 107 TRP A O 1
ATOM 816 N N . ASN A 1 108 ? 0.044 -11.225 9.440 1.00 81.25 108 ASN A N 1
ATOM 817 C CA . ASN A 1 108 ? 0.699 -10.987 10.718 1.00 81.25 108 ASN A CA 1
ATOM 818 C C . ASN A 1 108 ? 1.135 -9.520 10.819 1.00 81.25 108 ASN A C 1
ATOM 820 O O . ASN A 1 108 ? 1.825 -9.025 9.926 1.00 81.25 108 ASN A O 1
ATOM 824 N N . PHE A 1 109 ? 0.758 -8.844 11.906 1.00 78.25 109 PHE A N 1
ATOM 825 C CA . PHE A 1 109 ? 1.025 -7.418 12.091 1.00 78.25 109 PHE A CA 1
ATOM 826 C C . PHE A 1 109 ? 2.518 -7.098 12.072 1.00 78.25 109 PHE A C 1
ATOM 828 O O . PHE A 1 109 ? 3.327 -7.776 12.704 1.00 78.25 109 PHE A O 1
ATOM 835 N N . VAL A 1 110 ? 2.869 -6.005 11.396 1.00 74.00 110 VAL A N 1
ATOM 836 C CA . VAL A 1 110 ? 4.254 -5.538 11.234 1.00 74.00 110 VAL A CA 1
ATOM 837 C C . VAL A 1 110 ? 4.867 -5.067 12.568 1.00 74.00 110 VAL A C 1
ATOM 839 O O . VAL A 1 110 ? 6.087 -5.006 12.692 1.00 74.00 110 VAL A O 1
ATOM 842 N N . GLY A 1 111 ? 4.048 -4.785 13.589 1.00 70.50 111 GLY A N 1
ATOM 843 C CA . GLY A 1 111 ? 4.494 -4.256 14.888 1.00 70.50 111 GLY A CA 1
ATOM 844 C C . GLY A 1 111 ? 4.609 -2.725 14.889 1.00 70.50 111 GLY A C 1
ATOM 845 O O . GLY A 1 111 ? 4.249 -2.118 13.887 1.00 70.50 111 GLY A O 1
ATOM 846 N N . PRO A 1 112 ? 5.043 -2.060 15.982 1.00 66.62 112 PRO A N 1
ATOM 847 C CA . PRO A 1 112 ? 5.161 -0.592 16.111 1.00 66.62 112 PRO A CA 1
ATOM 848 C C . PRO A 1 112 ? 6.245 0.028 15.204 1.00 66.62 112 PRO A C 1
ATOM 850 O O . PRO A 1 112 ? 7.050 -0.689 14.615 1.00 66.62 112 PRO A O 1
ATOM 853 N N . LEU A 1 113 ? 6.203 1.352 14.974 1.00 60.06 113 LEU A N 1
ATOM 854 C CA . LEU A 1 113 ? 7.153 2.038 14.082 1.00 60.06 113 LEU A CA 1
ATOM 855 C C . LEU A 1 113 ? 8.466 2.229 14.819 1.00 60.06 113 LEU A C 1
ATOM 857 O O . LEU A 1 113 ? 8.515 2.932 15.821 1.00 60.06 113 LEU A O 1
ATOM 861 N N . CYS A 1 114 ? 9.521 1.643 14.270 1.00 59.25 114 CYS A N 1
ATOM 862 C CA . CYS A 1 114 ? 10.870 1.782 14.781 1.00 59.25 114 CYS A CA 1
ATOM 863 C C . CYS A 1 114 ? 11.588 2.917 14.069 1.00 59.25 114 CYS A C 1
ATOM 865 O O . CYS A 1 114 ? 11.905 2.811 12.884 1.00 59.25 114 CYS A O 1
ATOM 867 N N . VAL A 1 115 ? 11.849 4.001 14.795 1.00 59.84 115 VAL A N 1
ATOM 868 C CA . VAL A 1 115 ? 12.667 5.112 14.310 1.00 59.84 115 VAL A CA 1
ATOM 869 C C . VAL A 1 115 ? 14.057 4.957 14.907 1.00 59.84 115 VAL A C 1
ATOM 871 O O . VAL A 1 115 ? 14.232 5.035 16.121 1.00 59.84 115 VAL A O 1
ATOM 874 N N . LEU A 1 116 ? 15.054 4.726 14.054 1.00 55.09 116 LEU A N 1
ATOM 875 C CA . LEU A 1 116 ? 16.445 4.748 14.490 1.00 55.09 116 LEU A CA 1
ATOM 876 C C . LEU A 1 116 ? 16.817 6.197 14.793 1.00 55.09 116 LEU A C 1
ATOM 878 O O . LEU A 1 116 ? 16.889 7.031 13.889 1.00 55.09 116 LEU A O 1
ATOM 882 N N . THR A 1 117 ? 17.047 6.501 16.065 1.00 43.44 117 THR A N 1
ATOM 883 C CA . THR A 1 117 ? 17.591 7.798 16.457 1.00 43.44 117 THR A CA 1
ATOM 884 C C . THR A 1 117 ? 19.112 7.705 16.432 1.00 43.44 117 THR A C 1
ATOM 886 O O . THR A 1 117 ? 19.723 6.843 17.064 1.00 43.44 117 THR A O 1
ATOM 889 N N . TYR A 1 118 ? 19.750 8.568 15.641 1.00 45.06 118 TYR A N 1
ATOM 890 C CA . TYR A 1 118 ? 21.201 8.694 15.665 1.00 45.06 118 TYR A CA 1
ATOM 891 C C . TYR A 1 118 ? 21.592 9.464 16.924 1.00 45.06 118 TYR A C 1
ATOM 893 O O . TYR A 1 118 ? 21.300 10.658 17.043 1.00 45.06 118 TYR A O 1
ATOM 901 N N . LYS A 1 119 ? 22.283 8.809 17.859 1.00 48.66 119 LYS A N 1
ATOM 902 C CA . LYS A 1 119 ? 23.043 9.551 18.863 1.00 48.66 119 LYS A CA 1
ATOM 903 C C . LYS A 1 119 ? 24.228 10.176 18.145 1.00 48.66 119 LYS A C 1
ATOM 905 O O . LYS A 1 119 ? 25.076 9.468 17.609 1.00 48.66 119 LYS A O 1
ATOM 910 N N . LYS A 1 120 ? 24.285 11.509 18.123 1.00 46.47 120 LYS A N 1
ATOM 911 C CA . LYS A 1 120 ? 25.456 12.252 17.649 1.00 46.47 120 LYS A CA 1
ATOM 912 C C . LYS A 1 120 ? 26.598 12.096 18.644 1.00 46.47 120 LYS A C 1
ATOM 914 O O . LYS A 1 120 ? 26.945 13.027 19.357 1.00 46.47 120 LYS A O 1
ATOM 919 N N . GLU A 1 121 ? 27.187 10.913 18.670 1.00 54.94 121 GLU A N 1
ATOM 920 C CA . GLU A 1 121 ? 28.502 10.709 19.246 1.00 54.94 121 GLU A CA 1
ATOM 921 C C . GLU A 1 121 ? 29.517 10.925 18.127 1.00 54.94 121 GLU A C 1
ATOM 923 O O . GLU A 1 121 ? 29.517 10.245 17.099 1.00 54.94 121 GLU A O 1
ATOM 928 N N . VAL A 1 122 ? 30.328 11.973 18.277 1.00 50.75 122 VAL A N 1
ATOM 929 C CA . VAL A 1 122 ? 31.423 12.269 17.354 1.00 50.75 122 VAL A CA 1
ATOM 930 C C . VAL A 1 122 ? 32.516 11.244 17.625 1.00 50.75 122 VAL A C 1
ATOM 932 O O . VAL A 1 122 ? 33.386 11.454 18.465 1.00 50.75 122 VAL A O 1
ATOM 935 N N . TYR A 1 123 ? 32.454 10.109 16.939 1.00 54.91 123 TYR A N 1
ATOM 936 C CA . TYR A 1 123 ? 33.566 9.173 16.906 1.00 54.91 123 TYR A CA 1
ATOM 937 C C . TYR A 1 123 ? 34.599 9.681 15.903 1.00 54.91 123 TYR A C 1
ATOM 939 O O . TYR A 1 123 ? 34.262 9.965 14.752 1.00 54.91 123 TYR A O 1
ATOM 947 N N . SER A 1 124 ? 35.861 9.791 16.321 1.00 58.19 124 SER A N 1
ATOM 948 C CA . SER A 1 124 ? 36.977 9.954 15.393 1.00 58.19 124 SER A CA 1
ATOM 949 C C . SER A 1 124 ? 37.025 8.717 14.495 1.00 58.19 124 SER A C 1
ATOM 951 O O . SER A 1 124 ? 37.425 7.635 14.921 1.00 58.19 124 SER A O 1
ATOM 953 N N . VAL A 1 125 ? 36.536 8.856 13.262 1.00 58.94 125 VAL A N 1
ATOM 954 C CA . VAL A 1 125 ? 36.559 7.785 12.264 1.00 58.94 125 VAL A CA 1
ATOM 955 C C . VAL A 1 125 ? 38.017 7.599 11.839 1.00 58.94 125 VAL A C 1
ATOM 957 O O . VAL A 1 125 ? 38.585 8.533 11.277 1.00 58.94 125 VAL A O 1
ATOM 960 N N . PRO A 1 126 ? 38.655 6.446 12.112 1.00 66.69 126 PRO A N 1
ATOM 961 C CA . PRO A 1 126 ? 40.040 6.232 11.715 1.00 66.69 126 PRO A CA 1
ATOM 962 C C . PRO A 1 126 ? 40.156 6.180 10.188 1.00 66.69 126 PRO A C 1
ATOM 964 O O . PRO A 1 126 ? 39.250 5.683 9.517 1.00 66.69 126 PRO A O 1
ATOM 967 N N . ASP A 1 127 ? 41.293 6.592 9.631 1.00 75.81 127 ASP A N 1
ATOM 968 C CA . ASP A 1 127 ? 41.515 6.633 8.173 1.00 75.81 127 ASP A CA 1
ATOM 969 C C . ASP A 1 127 ? 41.316 5.272 7.474 1.00 75.81 127 ASP A C 1
ATOM 971 O O . ASP A 1 127 ? 41.033 5.203 6.280 1.00 75.81 127 ASP A O 1
ATOM 975 N N . ASN A 1 128 ? 41.396 4.165 8.219 1.00 69.25 128 ASN A N 1
ATOM 976 C CA . ASN A 1 128 ? 41.173 2.806 7.724 1.00 69.25 128 ASN A CA 1
ATOM 977 C C . ASN A 1 128 ? 39.739 2.271 7.938 1.00 69.25 128 ASN A C 1
ATOM 979 O O . ASN A 1 128 ? 39.525 1.062 7.820 1.00 69.25 128 ASN A O 1
ATOM 983 N N . TRP A 1 129 ? 38.754 3.131 8.232 1.00 65.12 129 TRP A N 1
ATOM 984 C CA . TRP A 1 129 ? 37.377 2.729 8.563 1.00 65.12 129 TRP A CA 1
ATOM 985 C C . TRP A 1 129 ? 36.713 1.835 7.508 1.00 65.12 129 TRP A C 1
ATOM 987 O O . TRP A 1 129 ? 35.981 0.910 7.861 1.00 65.12 129 TRP A O 1
ATOM 997 N N . ALA A 1 130 ? 37.008 2.059 6.225 1.00 58.66 130 ALA A N 1
ATOM 998 C CA . ALA A 1 130 ? 36.488 1.256 5.122 1.00 58.66 130 ALA A CA 1
ATOM 999 C C . ALA A 1 130 ? 36.936 -0.219 5.212 1.00 58.66 130 ALA A C 1
ATOM 1001 O O . ALA A 1 130 ? 36.140 -1.119 4.970 1.00 58.66 130 ALA A O 1
ATOM 1002 N N . ASN A 1 131 ? 38.163 -0.483 5.680 1.00 61.28 131 ASN A N 1
ATOM 1003 C CA . ASN A 1 131 ? 38.718 -1.836 5.852 1.00 61.28 131 ASN A CA 1
ATOM 1004 C C . ASN A 1 131 ? 38.205 -2.549 7.117 1.00 61.28 131 ASN A C 1
ATOM 1006 O O . ASN A 1 131 ? 38.495 -3.728 7.349 1.00 61.28 131 ASN A O 1
ATOM 1010 N N . LEU A 1 132 ? 37.481 -1.823 7.972 1.00 54.09 132 LEU A N 1
ATOM 1011 C CA . LEU A 1 132 ? 36.822 -2.354 9.164 1.00 54.09 132 LEU A CA 1
ATOM 1012 C C . LEU A 1 132 ? 35.358 -2.724 8.891 1.00 54.09 132 LEU A C 1
ATOM 1014 O O . LEU A 1 132 ? 34.741 -3.396 9.723 1.00 54.09 132 LEU A O 1
ATOM 1018 N N . GLN A 1 133 ? 34.807 -2.337 7.736 1.00 45.97 133 GLN A N 1
ATOM 1019 C CA . GLN A 1 133 ? 33.494 -2.798 7.301 1.00 45.97 133 GLN A CA 1
ATOM 1020 C C . GLN A 1 133 ? 33.554 -4.300 6.991 1.00 45.97 133 GLN A C 1
ATOM 1022 O O . GLN A 1 133 ? 34.423 -4.765 6.261 1.00 45.97 133 GLN A O 1
ATOM 1027 N N . GLY A 1 134 ? 32.653 -5.083 7.588 1.00 42.62 134 GLY A N 1
ATOM 1028 C CA . GLY A 1 134 ? 32.557 -6.530 7.350 1.00 42.62 134 GLY A CA 1
ATOM 1029 C C . GLY A 1 134 ? 33.340 -7.429 8.316 1.00 42.62 134 GLY A C 1
ATOM 1030 O O . GLY A 1 134 ? 33.156 -8.645 8.283 1.00 42.62 134 GLY A O 1
ATOM 1031 N N . LYS A 1 135 ? 34.147 -6.886 9.240 1.00 41.88 135 LYS A N 1
ATOM 1032 C CA . LYS A 1 135 ? 34.674 -7.688 10.360 1.00 41.88 135 LYS A CA 1
ATOM 1033 C C . LYS A 1 135 ? 33.579 -7.856 11.415 1.00 41.88 135 LYS A C 1
ATOM 1035 O O . LYS A 1 135 ? 33.064 -6.859 11.919 1.00 41.88 135 LYS A O 1
ATOM 1040 N N . LYS A 1 136 ? 33.228 -9.104 11.772 1.00 38.62 136 LYS A N 1
ATOM 1041 C CA . LYS A 1 136 ? 32.363 -9.387 12.934 1.00 38.62 136 LYS A CA 1
ATOM 1042 C C . LYS A 1 136 ? 32.986 -8.719 14.160 1.00 38.62 136 LYS A C 1
ATOM 1044 O O . LYS A 1 136 ? 34.033 -9.147 14.639 1.00 38.62 136 LYS A O 1
ATOM 1049 N N . LYS A 1 137 ? 32.361 -7.645 14.632 1.00 45.44 137 LYS A N 1
ATOM 1050 C CA . LYS A 1 137 ? 32.762 -6.966 15.861 1.00 45.44 137 LYS A CA 1
ATOM 1051 C C . LYS A 1 137 ? 32.390 -7.857 17.049 1.00 45.44 137 LYS A C 1
ATOM 1053 O O . LYS A 1 137 ? 31.275 -8.364 17.117 1.00 45.44 137 LYS A O 1
ATOM 1058 N N . THR A 1 138 ? 33.356 -8.092 17.934 1.00 43.47 138 THR A N 1
ATOM 1059 C CA . THR A 1 138 ? 33.188 -8.812 19.202 1.00 43.47 138 THR A CA 1
ATOM 1060 C C . THR A 1 138 ? 32.179 -8.101 20.113 1.00 43.47 138 THR A C 1
ATOM 1062 O O . THR A 1 138 ? 31.929 -6.908 19.954 1.00 43.47 138 THR A O 1
ATOM 1065 N N . ASN A 1 139 ? 31.605 -8.859 21.052 1.00 43.81 139 ASN A N 1
ATOM 1066 C CA . ASN A 1 139 ? 30.348 -8.655 21.797 1.00 43.81 139 ASN A CA 1
ATOM 1067 C C . ASN A 1 139 ? 30.097 -7.312 22.535 1.00 43.81 139 ASN A C 1
ATOM 1069 O O . ASN A 1 139 ? 29.084 -7.207 23.214 1.00 43.81 139 ASN A O 1
ATOM 1073 N N . ASN A 1 140 ? 30.947 -6.289 22.409 1.00 44.06 140 ASN A N 1
ATOM 1074 C CA . ASN A 1 140 ? 30.850 -5.018 23.143 1.00 44.06 140 ASN A CA 1
ATOM 1075 C C . ASN A 1 140 ? 30.845 -3.774 22.237 1.00 44.06 140 ASN A C 1
ATOM 1077 O O . ASN A 1 140 ? 31.346 -2.721 22.626 1.00 44.06 140 ASN A O 1
ATOM 1081 N N . VAL A 1 141 ? 30.297 -3.860 21.023 1.00 44.12 141 VAL A N 1
ATOM 1082 C CA . VAL A 1 141 ? 30.073 -2.661 20.203 1.00 44.12 141 VAL A CA 1
ATOM 1083 C C . VAL A 1 141 ? 28.589 -2.329 20.214 1.00 44.12 141 VAL A C 1
ATOM 1085 O O . VAL A 1 141 ? 27.787 -3.052 19.629 1.00 44.12 141 VAL A O 1
ATOM 1088 N N . GLN A 1 142 ? 28.230 -1.222 20.869 1.00 43.44 142 GLN A N 1
ATOM 1089 C CA . GLN A 1 142 ? 26.924 -0.602 20.672 1.00 43.44 142 GLN A CA 1
ATOM 1090 C C . GLN A 1 142 ? 26.786 -0.281 19.179 1.00 43.44 142 GLN A C 1
ATOM 1092 O O . GLN A 1 142 ? 27.630 0.407 18.602 1.00 43.44 142 GLN A O 1
ATOM 1097 N N . HIS A 1 143 ? 25.765 -0.835 18.522 1.00 38.72 143 HIS A N 1
ATOM 1098 C CA . HIS A 1 143 ? 25.424 -0.422 17.165 1.00 38.72 143 HIS A CA 1
ATOM 1099 C C . HIS A 1 143 ? 25.280 1.110 17.150 1.00 38.72 143 HIS A C 1
ATOM 1101 O O . HIS A 1 143 ? 24.658 1.671 18.048 1.00 38.72 143 HIS A O 1
ATOM 1107 N N . LEU A 1 144 ? 25.817 1.780 16.118 1.00 41.16 144 LEU A N 1
ATOM 1108 C CA . LEU A 1 144 ? 25.664 3.234 15.882 1.00 41.16 144 LEU A CA 1
ATOM 1109 C C . LEU A 1 144 ? 24.193 3.699 15.849 1.00 41.16 144 LEU A C 1
ATOM 1111 O O . LEU A 1 144 ? 23.907 4.893 15.838 1.00 41.16 144 LEU A O 1
ATOM 1115 N N . PHE A 1 145 ? 23.274 2.739 15.824 1.00 39.09 145 PHE A N 1
ATOM 1116 C CA . PHE A 1 145 ? 21.843 2.907 15.867 1.00 39.09 145 PHE A CA 1
ATOM 1117 C C . PHE A 1 145 ? 21.318 2.081 17.044 1.00 39.09 145 PHE A C 1
ATOM 1119 O O . PHE A 1 145 ? 21.436 0.854 17.045 1.00 39.09 145 PHE A O 1
ATOM 1126 N N . GLN A 1 146 ? 20.757 2.753 18.048 1.00 39.03 146 GLN A N 1
ATOM 1127 C CA . GLN A 1 146 ? 19.908 2.116 19.051 1.00 39.03 146 GLN A CA 1
ATOM 1128 C C . GLN A 1 146 ? 18.474 2.153 18.515 1.00 39.03 146 GLN A C 1
ATOM 1130 O O . GLN A 1 146 ? 17.955 3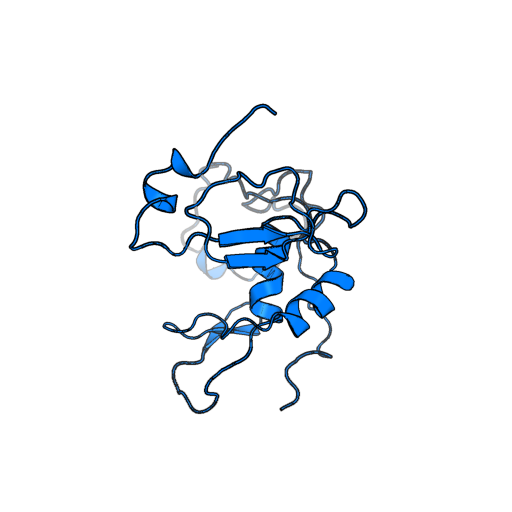.222 18.189 1.00 39.03 146 GLN A O 1
ATOM 1135 N N . CYS A 1 147 ? 17.863 0.979 18.354 1.00 42.47 147 CYS A N 1
ATOM 1136 C CA . CYS A 1 147 ? 16.416 0.895 18.195 1.00 42.47 147 CYS A CA 1
ATOM 1137 C C . CYS A 1 147 ? 15.764 1.337 19.512 1.00 42.47 147 CYS A C 1
ATOM 1139 O O . CYS A 1 147 ? 16.319 1.071 20.574 1.00 42.47 147 CYS A O 1
ATOM 1141 N N . ASP A 1 148 ? 14.605 1.988 19.441 1.00 45.75 148 ASP A N 1
ATOM 1142 C CA . ASP A 1 148 ? 13.776 2.244 20.624 1.00 45.75 148 ASP A CA 1
ATOM 1143 C C . ASP A 1 148 ? 13.439 0.908 21.322 1.00 45.75 148 ASP A C 1
ATOM 1145 O O . ASP A 1 148 ? 13.259 -0.115 20.653 1.00 45.75 148 ASP A O 1
ATOM 1149 N N . ASP A 1 149 ? 13.333 0.899 22.652 1.00 48.59 149 ASP A N 1
ATOM 1150 C CA . ASP A 1 149 ? 13.192 -0.307 23.490 1.00 48.59 149 ASP A CA 1
ATOM 1151 C C . ASP A 1 149 ? 11.865 -1.068 23.245 1.00 48.59 149 ASP A C 1
ATOM 1153 O O . ASP A 1 149 ? 11.612 -2.125 23.820 1.00 48.59 149 ASP A O 1
ATOM 1157 N N . GLN A 1 150 ? 11.004 -0.543 22.367 1.00 48.78 150 GLN A N 1
ATOM 1158 C CA . GLN A 1 150 ? 9.743 -1.143 21.912 1.00 48.78 150 GLN A CA 1
ATOM 1159 C C . GLN A 1 150 ? 9.856 -1.854 20.546 1.00 48.78 150 GLN A C 1
ATOM 1161 O O . GLN A 1 150 ? 8.866 -2.365 20.016 1.00 48.78 150 GLN A O 1
ATOM 1166 N N . CYS A 1 151 ? 11.053 -1.916 19.960 1.00 46.09 151 CYS A N 1
ATOM 1167 C CA . CYS A 1 151 ? 11.323 -2.502 18.646 1.00 46.09 151 CYS A CA 1
ATOM 1168 C C . CYS A 1 151 ? 11.594 -4.008 18.685 1.00 46.09 151 CYS A C 1
ATOM 1170 O O . CYS A 1 151 ? 12.604 -4.488 18.175 1.00 46.09 151 CYS A O 1
ATOM 1172 N N . SER A 1 152 ? 10.672 -4.773 19.263 1.00 46.16 152 SER A N 1
ATOM 1173 C CA . SER A 1 152 ? 10.763 -6.243 19.292 1.00 46.16 152 SER A CA 1
ATOM 1174 C C . SER A 1 152 ? 10.053 -6.923 18.114 1.00 46.16 152 SER A C 1
ATOM 1176 O O . SER A 1 152 ? 10.089 -8.144 17.997 1.00 46.16 152 SER A O 1
ATOM 1178 N N . ALA A 1 153 ? 9.414 -6.163 17.223 1.00 46.28 153 ALA A N 1
ATOM 1179 C CA . ALA A 1 153 ? 8.700 -6.691 16.064 1.00 46.28 153 ALA A CA 1
ATOM 1180 C C . ALA A 1 153 ? 9.026 -5.842 14.834 1.00 46.28 153 ALA A C 1
ATOM 1182 O O . ALA A 1 153 ? 8.748 -4.646 14.819 1.00 46.28 153 ALA A O 1
ATOM 1183 N N . GLY A 1 154 ? 9.648 -6.448 13.822 1.00 40.09 154 GLY A N 1
ATOM 1184 C CA . GLY A 1 154 ? 9.904 -5.739 12.569 1.00 40.09 154 GLY A CA 1
ATOM 1185 C C . GLY A 1 154 ? 11.037 -6.269 11.700 1.00 40.09 154 GLY A C 1
ATOM 1186 O O . GLY A 1 154 ? 11.196 -5.776 10.586 1.00 40.09 154 GLY A O 1
ATOM 1187 N N . ILE A 1 155 ? 11.794 -7.292 12.118 1.00 40.34 155 ILE A N 1
ATOM 1188 C CA . ILE A 1 155 ? 12.423 -8.137 11.099 1.00 40.34 155 ILE A CA 1
ATOM 1189 C C . ILE A 1 155 ? 11.258 -8.888 10.477 1.00 40.34 155 ILE A C 1
ATOM 1191 O O . ILE A 1 155 ? 10.686 -9.780 11.103 1.00 40.34 155 ILE A O 1
ATOM 1195 N N . ILE A 1 156 ? 10.861 -8.468 9.277 1.00 38.56 156 ILE A N 1
ATOM 1196 C CA . ILE A 1 156 ? 10.011 -9.265 8.405 1.00 38.56 156 ILE A CA 1
ATOM 1197 C C . ILE A 1 156 ? 10.757 -10.591 8.289 1.00 38.56 156 ILE A C 1
ATOM 1199 O O . ILE A 1 156 ? 11.754 -10.685 7.571 1.00 38.56 156 ILE A O 1
ATOM 1203 N N . HIS A 1 157 ? 10.346 -11.587 9.079 1.00 33.25 157 HIS A N 1
ATOM 1204 C CA . HIS A 1 157 ? 10.739 -12.962 8.849 1.00 33.25 157 HIS A CA 1
ATOM 1205 C C . HIS A 1 157 ? 10.433 -13.177 7.379 1.00 33.25 157 HIS A C 1
ATOM 1207 O O . HIS A 1 157 ? 9.279 -13.010 6.984 1.00 33.25 157 HIS A O 1
ATOM 1213 N N . GLN A 1 158 ? 11.482 -13.408 6.582 1.00 35.44 158 GLN A N 1
ATOM 1214 C CA . GLN A 1 158 ? 11.375 -13.770 5.179 1.00 35.44 158 GLN A CA 1
ATOM 1215 C C . GLN A 1 158 ? 10.228 -14.767 5.097 1.00 35.44 158 GLN A C 1
ATOM 1217 O O . GLN A 1 158 ? 10.353 -15.884 5.609 1.00 35.44 158 GLN A O 1
ATOM 1222 N N . TYR A 1 159 ? 9.075 -14.324 4.583 1.00 34.34 159 TYR A N 1
ATOM 1223 C CA . TYR A 1 159 ? 7.954 -15.223 4.396 1.00 34.34 159 TYR A CA 1
ATOM 1224 C C . TYR A 1 159 ? 8.521 -16.332 3.525 1.00 34.34 159 TYR A C 1
ATOM 1226 O O . TYR A 1 159 ? 9.053 -16.065 2.443 1.00 34.34 159 TYR A O 1
ATOM 1234 N N . LYS A 1 160 ? 8.516 -17.553 4.074 1.00 31.81 160 LYS A N 1
ATOM 1235 C CA . LYS A 1 160 ? 8.921 -18.754 3.357 1.00 31.81 160 LYS A CA 1
ATOM 1236 C C . LYS A 1 160 ? 8.319 -18.685 1.960 1.00 31.81 160 LYS A C 1
ATOM 1238 O O . LYS A 1 160 ? 7.165 -18.293 1.793 1.00 31.81 160 LYS A O 1
ATOM 1243 N N . SER A 1 161 ? 9.154 -19.030 0.994 1.00 33.28 161 SER A N 1
ATOM 1244 C CA . SER A 1 161 ? 9.035 -18.922 -0.459 1.00 33.28 161 SER A CA 1
ATOM 1245 C C . SER A 1 161 ? 7.817 -19.603 -1.108 1.00 33.28 161 SER A C 1
ATOM 1247 O O . SER A 1 161 ? 7.893 -20.005 -2.261 1.00 33.28 161 SER A O 1
ATOM 1249 N N . GLU A 1 162 ? 6.695 -19.761 -0.416 1.00 35.47 162 GLU A N 1
ATOM 1250 C CA . GLU A 1 162 ? 5.522 -20.494 -0.901 1.00 35.47 162 GLU A CA 1
ATOM 1251 C C . GLU A 1 162 ? 4.543 -19.606 -1.688 1.00 35.47 162 GLU A C 1
ATOM 1253 O O . GLU A 1 162 ? 3.674 -20.120 -2.383 1.00 35.47 162 GLU A O 1
ATOM 1258 N N . TYR A 1 163 ? 4.719 -18.278 -1.661 1.00 39.09 163 TYR A N 1
ATOM 1259 C CA . TYR A 1 163 ? 3.935 -17.328 -2.470 1.00 39.09 163 TYR A CA 1
ATOM 1260 C C . TYR A 1 163 ? 4.769 -16.546 -3.491 1.00 39.09 163 TYR A C 1
ATOM 1262 O O . TYR A 1 163 ? 4.273 -15.579 -4.080 1.00 39.09 163 TYR A O 1
ATOM 1270 N N . ALA A 1 164 ? 6.019 -16.964 -3.724 1.00 34.66 164 ALA A N 1
ATOM 1271 C CA . ALA A 1 164 ? 6.825 -16.477 -4.835 1.00 34.66 164 ALA A CA 1
ATOM 1272 C C . ALA A 1 164 ? 6.194 -16.967 -6.146 1.00 34.66 164 ALA A C 1
ATOM 1274 O O . ALA A 1 164 ? 6.494 -18.048 -6.632 1.00 34.66 164 ALA A O 1
ATOM 1275 N N . GLN A 1 165 ? 5.243 -16.167 -6.629 1.00 35.78 165 GLN A N 1
ATOM 1276 C CA . GLN A 1 165 ? 4.761 -16.070 -8.002 1.00 35.78 165 GLN A CA 1
ATOM 1277 C C . GLN A 1 165 ? 4.842 -17.381 -8.801 1.00 35.78 165 GLN A C 1
ATOM 1279 O O . GLN A 1 165 ? 5.758 -17.592 -9.591 1.00 35.78 165 GLN A O 1
ATOM 1284 N N . SER A 1 166 ? 3.845 -18.252 -8.622 1.00 26.77 166 SER A N 1
ATOM 1285 C CA . SER A 1 166 ? 3.509 -19.207 -9.676 1.00 26.77 166 SER A CA 1
ATOM 1286 C C . SER A 1 166 ? 2.912 -18.425 -10.847 1.00 26.77 166 SER A C 1
ATOM 1288 O O . SER A 1 166 ? 1.951 -17.673 -10.646 1.00 26.77 166 SER A O 1
ATOM 1290 N N . TRP A 1 167 ? 3.524 -18.587 -12.018 1.00 37.94 167 TRP A N 1
ATOM 1291 C CA . TRP A 1 167 ? 3.027 -18.126 -13.313 1.00 37.94 167 TRP A CA 1
ATOM 1292 C C . TRP A 1 167 ? 1.640 -18.690 -13.625 1.00 37.94 167 TRP A C 1
ATOM 1294 O O . TRP A 1 167 ? 1.382 -19.854 -13.238 1.00 37.94 167 TRP A O 1
#

Secondary structure (DSSP, 8-state):
-----GGG-TTTT-TTS--EEEE-TTSPBPTTPPP-TT--EEEE----TTS----HHHHHHHHHHH-B-S-TT-TT-EE-TTS-EEBTTTBT-B--HHHHHHHHTTPPP--S----B---------TTGGGGTTS---S----SSBPPTT--S-S-----TTSS---